Protein AF-A0A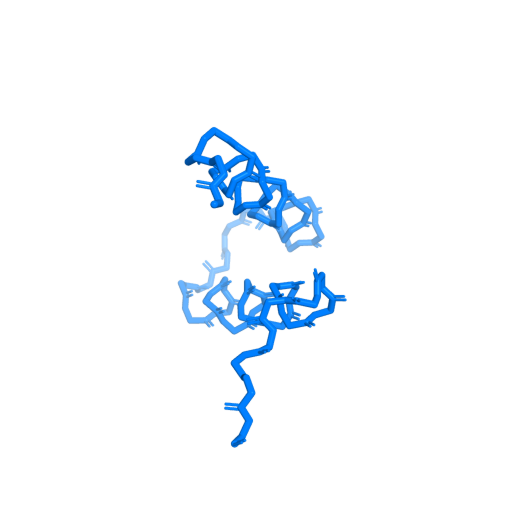661L0Y1-F1 (afdb_monomer)

Radius of gyration: 11.4 Å; Cα contacts (8 Å, |Δi|>4): 17; chains: 1; bounding box: 16×30×32 Å

pLDDT: mean 84.27, std 14.59, range [37.22, 93.5]

Solvent-accessible surface area (backbone atoms only — not comparable to full-atom values): 2873 Å² total; per-residue (Å²): 133,60,66,67,64,53,50,51,50,55,52,49,34,49,49,52,42,46,69,72,69,48,89,91,68,60,68,69,60,53,50,54,46,36,54,50,45,40,38,74,71,70,64,56,74,80,129

Secondary structure (DSSP, 8-state):
--HHHHHHHHHHHHHHHHHHH-TT--HHHHHHHHHHHHIIIII----

Structure (mmCIF, N/CA/C/O backbone):
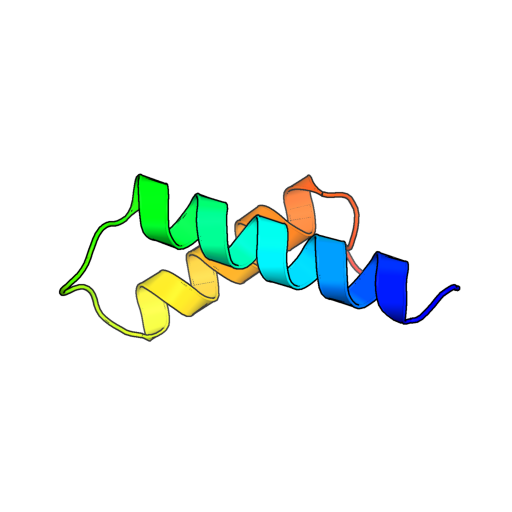data_AF-A0A661L0Y1-F1
#
_entry.id   AF-A0A661L0Y1-F1
#
loop_
_atom_site.group_PDB
_atom_site.id
_atom_site.type_symbol
_atom_site.label_atom_id
_atom_site.label_alt_id
_atom_site.label_comp_id
_atom_site.label_asym_id
_atom_site.label_entity_id
_atom_site.label_seq_id
_atom_site.pdbx_PDB_ins_code
_atom_site.Cartn_x
_atom_site.Cartn_y
_atom_site.Cartn_z
_atom_site.occupancy
_atom_site.B_iso_or_equiv
_atom_site.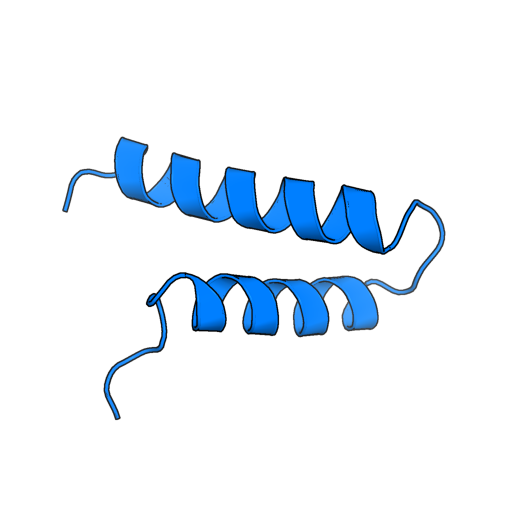auth_seq_id
_atom_site.auth_comp_id
_atom_site.auth_asym_id
_atom_site.auth_atom_id
_atom_site.pdbx_PDB_model_num
ATOM 1 N N . MET A 1 1 ? 7.002 -15.329 11.136 1.00 61.56 1 MET A N 1
ATOM 2 C CA . MET A 1 1 ? 6.484 -14.399 10.110 1.00 61.56 1 MET A CA 1
ATOM 3 C C . MET A 1 1 ? 7.269 -14.663 8.836 1.00 61.56 1 MET A C 1
ATOM 5 O O . MET A 1 1 ? 8.489 -14.620 8.902 1.00 61.56 1 MET A O 1
ATOM 9 N N . ASP A 1 2 ? 6.619 -15.014 7.728 1.00 87.31 2 ASP A N 1
ATOM 10 C CA . ASP A 1 2 ? 7.323 -15.255 6.460 1.00 87.31 2 ASP A CA 1
ATOM 11 C C . ASP A 1 2 ? 7.638 -13.909 5.793 1.00 87.31 2 ASP A C 1
ATOM 13 O O . ASP A 1 2 ? 6.723 -13.107 5.581 1.00 87.31 2 ASP A O 1
ATOM 17 N N . ILE A 1 3 ? 8.913 -13.632 5.506 1.00 87.25 3 ILE A N 1
ATOM 18 C CA . ILE A 1 3 ? 9.347 -12.330 4.973 1.00 87.25 3 ILE A CA 1
ATOM 19 C C . ILE A 1 3 ? 8.696 -12.025 3.623 1.00 87.25 3 ILE A C 1
ATOM 21 O O . ILE A 1 3 ? 8.295 -10.891 3.383 1.00 87.25 3 ILE A O 1
ATOM 25 N N . ASN A 1 4 ? 8.469 -13.048 2.794 1.00 91.06 4 ASN A N 1
ATOM 26 C CA . ASN A 1 4 ? 7.800 -12.889 1.506 1.00 91.06 4 ASN A CA 1
ATOM 27 C C .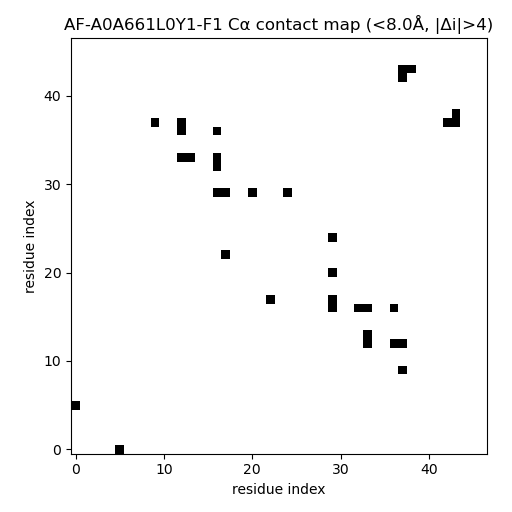 ASN A 1 4 ? 6.363 -12.406 1.692 1.00 91.06 4 ASN A C 1
ATOM 29 O O . ASN A 1 4 ? 5.915 -11.496 1.003 1.00 91.06 4 ASN A O 1
ATOM 33 N N . LYS A 1 5 ? 5.655 -12.967 2.679 1.00 88.44 5 LYS A N 1
ATOM 34 C CA . LYS A 1 5 ? 4.280 -12.572 2.996 1.00 88.44 5 LYS A CA 1
ATOM 35 C C . LYS A 1 5 ? 4.211 -11.135 3.510 1.00 88.44 5 LYS A C 1
ATOM 37 O O . LYS A 1 5 ? 3.262 -10.429 3.184 1.00 88.44 5 LYS A O 1
ATOM 42 N N . LEU A 1 6 ? 5.200 -10.700 4.293 1.00 87.56 6 LEU A N 1
ATOM 43 C CA . LEU A 1 6 ? 5.303 -9.311 4.743 1.00 87.56 6 LEU A CA 1
ATOM 44 C C . LEU A 1 6 ? 5.575 -8.363 3.565 1.00 87.56 6 LEU A C 1
ATOM 46 O O . LEU A 1 6 ? 4.845 -7.392 3.387 1.00 87.56 6 LEU A O 1
ATOM 50 N N . SER A 1 7 ? 6.559 -8.676 2.719 1.00 90.75 7 SER A N 1
ATOM 51 C CA . SER A 1 7 ? 6.881 -7.877 1.534 1.00 90.75 7 SER A CA 1
ATOM 52 C C . SER A 1 7 ? 5.702 -7.775 0.567 1.00 90.75 7 SER A C 1
ATOM 54 O O . SER A 1 7 ? 5.402 -6.683 0.097 1.00 90.75 7 SER A O 1
ATOM 56 N N . SER A 1 8 ? 4.977 -8.870 0.316 1.00 91.56 8 SER A N 1
ATOM 57 C CA . SER A 1 8 ? 3.786 -8.846 -0.542 1.00 91.56 8 SER A CA 1
ATOM 58 C C . SER A 1 8 ? 2.694 -7.915 -0.015 1.00 91.56 8 SER A C 1
ATOM 60 O O . SER A 1 8 ? 2.052 -7.242 -0.815 1.00 91.56 8 SER A O 1
ATOM 62 N N . LYS A 1 9 ? 2.499 -7.835 1.310 1.00 90.56 9 LYS A N 1
ATOM 63 C CA . LYS A 1 9 ? 1.542 -6.891 1.912 1.00 90.56 9 LYS A CA 1
ATOM 64 C C . LYS A 1 9 ? 1.969 -5.439 1.709 1.00 90.56 9 LYS A C 1
ATOM 66 O O . LYS A 1 9 ? 1.159 -4.630 1.275 1.00 90.56 9 LYS A O 1
ATOM 71 N N . ILE A 1 10 ? 3.241 -5.127 1.966 1.00 90.81 10 ILE A N 1
ATOM 72 C CA . ILE A 1 10 ? 3.778 -3.766 1.799 1.00 90.81 10 ILE A CA 1
ATOM 73 C C . ILE A 1 10 ? 3.667 -3.319 0.337 1.00 90.81 10 ILE A C 1
ATOM 75 O O . ILE A 1 10 ? 3.195 -2.221 0.057 1.00 90.81 10 ILE A O 1
ATOM 79 N N . ILE A 1 11 ? 4.049 -4.190 -0.602 1.00 93.25 11 ILE A N 1
ATOM 80 C CA . ILE A 1 11 ? 3.950 -3.910 -2.040 1.00 93.25 11 ILE A CA 1
ATOM 81 C C . ILE A 1 11 ? 2.484 -3.727 -2.452 1.00 93.25 11 ILE A C 1
ATOM 83 O O . ILE A 1 11 ? 2.174 -2.799 -3.193 1.00 93.25 11 ILE A O 1
ATOM 87 N N . GLY A 1 12 ? 1.576 -4.572 -1.954 1.00 93.06 12 GLY A N 1
ATOM 88 C CA . GLY A 1 12 ? 0.140 -4.440 -2.201 1.00 93.06 12 GLY A CA 1
ATOM 89 C C . GLY A 1 12 ? -0.414 -3.094 -1.731 1.00 93.06 12 GLY A C 1
ATOM 90 O O . GLY A 1 12 ? -1.072 -2.411 -2.509 1.00 93.06 12 GLY A O 1
ATOM 91 N N . ALA A 1 13 ? -0.083 -2.677 -0.505 1.00 92.75 13 ALA A N 1
ATOM 92 C CA . ALA A 1 13 ? -0.480 -1.380 0.040 1.00 92.75 13 ALA A CA 1
ATOM 93 C C . ALA A 1 13 ? 0.032 -0.209 -0.818 1.00 92.75 13 ALA A C 1
ATOM 95 O O . ALA A 1 13 ? -0.735 0.677 -1.186 1.00 92.75 13 ALA A O 1
AT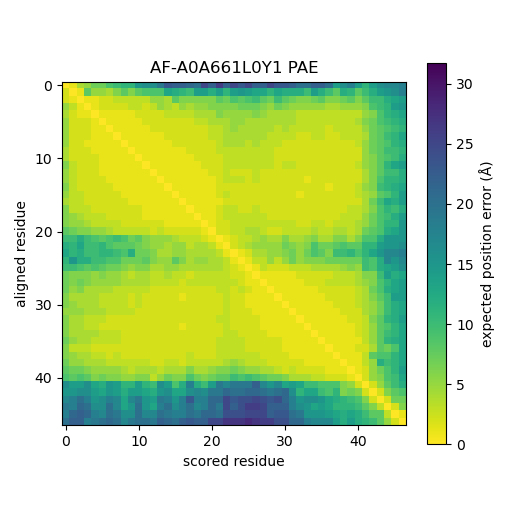OM 96 N N . ALA A 1 14 ? 1.305 -0.236 -1.222 1.00 92.38 14 ALA A N 1
ATOM 97 C CA . ALA A 1 14 ? 1.876 0.803 -2.080 1.00 92.38 14 ALA A CA 1
ATOM 98 C C . ALA A 1 14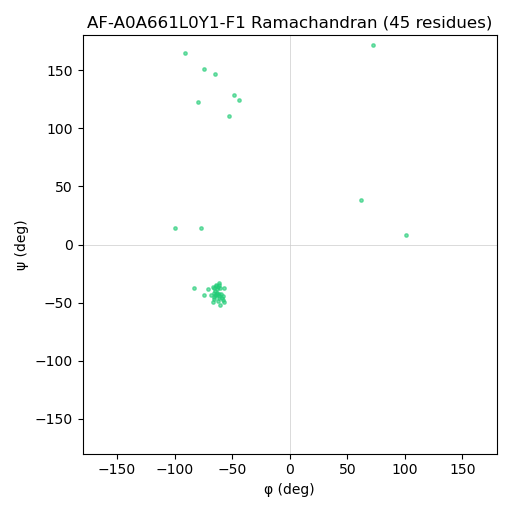 ? 1.196 0.879 -3.461 1.00 92.38 14 ALA A C 1
ATOM 100 O O . ALA A 1 14 ? 1.002 1.970 -3.998 1.00 92.38 14 ALA A O 1
ATOM 101 N N . ILE A 1 15 ? 0.804 -0.267 -4.028 1.00 93.38 15 ILE A N 1
ATOM 102 C CA . ILE A 1 15 ? 0.064 -0.326 -5.294 1.00 93.38 15 ILE A CA 1
ATOM 103 C C . ILE A 1 15 ? -1.327 0.298 -5.146 1.00 93.38 15 ILE A C 1
ATOM 105 O O . ILE A 1 15 ? -1.730 1.066 -6.018 1.00 93.38 15 ILE A O 1
ATOM 109 N N . GLU A 1 16 ? -2.058 -0.008 -4.075 1.00 93.31 16 GLU A N 1
ATOM 110 C CA . GLU A 1 16 ? -3.394 0.557 -3.847 1.00 93.31 16 GLU A CA 1
ATOM 111 C C . GLU A 1 16 ? -3.337 2.071 -3.624 1.00 93.31 16 GLU A C 1
ATOM 113 O O . GLU A 1 16 ? -4.085 2.809 -4.269 1.00 93.31 16 GLU A O 1
ATOM 118 N N . VAL A 1 17 ? -2.371 2.553 -2.833 1.00 93.06 17 VAL A N 1
ATOM 119 C CA . VAL A 1 17 ? -2.112 3.992 -2.672 1.00 93.06 17 VAL A CA 1
ATOM 120 C C . VAL A 1 17 ? -1.829 4.644 -4.022 1.00 93.06 17 VAL A C 1
ATOM 122 O O . VAL A 1 17 ? -2.471 5.631 -4.370 1.00 93.06 17 VAL A O 1
ATOM 125 N N . HIS A 1 18 ? -0.925 4.080 -4.828 1.00 91.88 18 HIS A N 1
ATOM 126 C CA . HIS A 1 18 ? -0.591 4.640 -6.138 1.00 91.88 18 HIS A CA 1
ATOM 127 C C . HIS A 1 18 ? -1.782 4.644 -7.110 1.00 91.88 18 HIS A C 1
ATOM 129 O O . HIS A 1 18 ? -1.963 5.612 -7.849 1.00 91.88 18 HIS A O 1
ATOM 135 N N . LYS A 1 19 ? -2.622 3.600 -7.094 1.00 92.00 19 LYS A N 1
ATOM 136 C CA . LYS A 1 19 ? -3.853 3.539 -7.898 1.00 92.00 19 LYS A CA 1
ATOM 137 C C . LYS A 1 19 ? -4.870 4.602 -7.485 1.00 92.00 19 LYS A C 1
ATOM 139 O O . LYS A 1 19 ? -5.526 5.161 -8.357 1.00 92.00 19 LYS A O 1
ATOM 144 N N .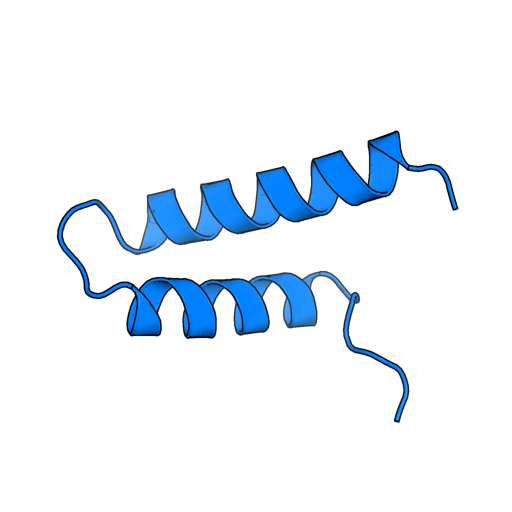 ALA A 1 20 ? -5.018 4.851 -6.184 1.00 91.19 20 ALA A N 1
ATOM 145 C CA . ALA A 1 20 ? -5.971 5.824 -5.661 1.00 91.19 20 ALA A CA 1
ATOM 146 C C . ALA A 1 20 ? -5.512 7.272 -5.890 1.00 91.19 20 ALA A C 1
ATOM 148 O O . ALA A 1 20 ? -6.313 8.118 -6.282 1.00 91.19 20 ALA A O 1
ATOM 149 N N . LEU A 1 21 ? -4.229 7.556 -5.650 1.00 89.81 21 LEU A N 1
ATOM 150 C CA . LEU A 1 21 ? -3.665 8.907 -5.703 1.00 89.81 21 LEU A CA 1
ATOM 151 C C . LEU A 1 21 ? -3.284 9.345 -7.122 1.00 89.81 21 LEU A C 1
ATOM 153 O O . LEU A 1 21 ? -3.451 10.510 -7.478 1.00 89.81 21 LEU A O 1
ATOM 157 N N . GLY A 1 22 ? -2.760 8.425 -7.932 1.00 84.31 22 GLY A N 1
ATOM 158 C CA . GLY A 1 22 ? -2.172 8.744 -9.228 1.00 84.31 22 GLY A CA 1
ATOM 159 C C . GLY A 1 22 ? -0.815 9.470 -9.135 1.00 84.31 22 GLY A C 1
ATOM 160 O O . GLY A 1 22 ? -0.339 9.836 -8.053 1.00 84.31 22 GLY A O 1
ATOM 161 N N . PRO A 1 23 ? -0.123 9.648 -10.272 1.00 84.06 23 PRO A N 1
ATOM 162 C CA . PRO A 1 23 ? 1.194 10.281 -10.315 1.00 84.06 23 PRO A CA 1
ATOM 163 C C . PRO A 1 23 ? 1.117 11.807 -10.126 1.00 84.06 23 PRO A C 1
ATOM 165 O O . PRO A 1 23 ? 0.156 12.444 -10.549 1.00 84.06 23 PRO A O 1
ATOM 168 N N . GLY A 1 24 ? 2.173 12.407 -9.563 1.00 84.94 24 GLY A N 1
ATOM 169 C CA . GLY A 1 24 ? 2.337 13.870 -9.496 1.00 84.94 24 GLY A CA 1
ATOM 170 C C . GLY A 1 24 ? 1.995 14.531 -8.155 1.00 84.94 24 GLY A C 1
ATOM 171 O O . GLY A 1 24 ? 1.984 15.757 -8.077 1.00 84.94 24 GLY A O 1
ATOM 172 N N . LEU A 1 25 ? 1.738 13.746 -7.107 1.00 85.81 25 LEU A N 1
ATOM 173 C CA . LEU A 1 25 ? 1.543 14.250 -5.745 1.00 85.81 25 LEU A CA 1
ATOM 174 C C . LEU A 1 25 ? 2.850 14.296 -4.945 1.00 85.81 25 LEU A C 1
ATOM 176 O O . LEU A 1 25 ? 3.857 13.698 -5.324 1.00 85.81 25 LEU A O 1
A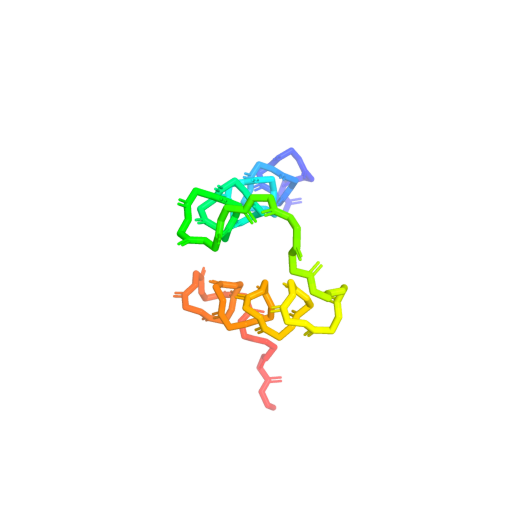TOM 180 N N . LEU A 1 26 ? 2.810 15.031 -3.832 1.00 91.38 26 LEU A N 1
ATOM 181 C CA . LEU A 1 26 ? 3.923 15.144 -2.893 1.00 91.38 26 LEU A CA 1
ATOM 182 C C . LEU A 1 26 ? 4.216 13.799 -2.223 1.00 91.38 26 LEU A C 1
ATOM 184 O O . LEU A 1 26 ? 3.302 13.037 -1.906 1.00 91.38 26 LEU A O 1
ATOM 188 N N . GLU A 1 27 ? 5.491 13.558 -1.934 1.00 88.56 27 GLU A N 1
ATOM 189 C CA . GLU A 1 27 ? 5.950 12.370 -1.207 1.00 88.56 27 GLU A CA 1
ATOM 190 C C . GLU A 1 27 ? 5.271 12.232 0.165 1.00 88.56 27 GLU A C 1
ATOM 192 O O . GLU A 1 27 ? 4.856 11.139 0.531 1.00 88.56 27 GLU A O 1
ATOM 197 N N . SER A 1 28 ? 5.031 13.344 0.869 1.00 92.69 28 SER A N 1
ATOM 198 C CA . SER A 1 28 ? 4.319 13.349 2.155 1.00 92.69 28 SER A CA 1
ATOM 199 C C . SER A 1 28 ? 2.879 12.838 2.062 1.00 92.69 28 SER A C 1
ATOM 201 O O . SER A 1 28 ? 2.390 12.204 2.991 1.00 92.69 28 SER A O 1
ATOM 203 N N . ALA A 1 29 ? 2.193 13.073 0.939 1.00 90.94 29 ALA A N 1
ATOM 204 C CA . ALA A 1 29 ? 0.855 12.528 0.723 1.00 90.94 29 ALA A CA 1
ATOM 205 C C . ALA A 1 29 ? 0.909 11.012 0.489 1.00 90.94 29 ALA A C 1
ATOM 207 O O . ALA A 1 29 ? 0.061 10.278 0.987 1.00 90.94 29 ALA A O 1
ATOM 208 N N . TYR A 1 30 ? 1.927 10.538 -0.236 1.00 92.19 30 TYR A N 1
ATOM 209 C CA . TYR A 1 30 ? 2.164 9.108 -0.424 1.00 92.19 30 TYR A CA 1
ATOM 210 C C . TYR A 1 30 ? 2.494 8.403 0.895 1.00 92.19 30 TYR A C 1
ATOM 212 O O . TYR A 1 30 ? 1.951 7.330 1.145 1.00 92.19 30 TYR A O 1
ATOM 220 N N . GLU A 1 31 ? 3.343 9.003 1.734 1.00 91.31 31 GLU A N 1
ATOM 221 C CA . GLU A 1 31 ? 3.714 8.468 3.048 1.00 91.31 31 GLU A CA 1
ATOM 222 C C . GLU A 1 31 ? 2.493 8.324 3.963 1.00 91.31 31 GLU A C 1
ATOM 224 O O . GLU A 1 31 ? 2.218 7.227 4.446 1.00 91.31 31 GLU A O 1
ATOM 229 N N . GLU A 1 32 ? 1.706 9.389 4.128 1.00 93.50 32 GLU A N 1
ATOM 230 C CA . GLU A 1 32 ? 0.512 9.368 4.981 1.00 93.50 32 GLU A CA 1
ATOM 231 C C . GLU A 1 32 ? -0.524 8.345 4.496 1.00 93.50 32 GLU A C 1
ATOM 233 O O . GLU A 1 32 ? -1.061 7.564 5.286 1.00 93.50 32 GLU A O 1
ATOM 238 N N . CYS A 1 33 ? -0.779 8.289 3.184 1.00 92.88 33 CYS A N 1
ATOM 239 C CA . CYS A 1 33 ? -1.703 7.313 2.614 1.00 92.88 33 CYS A CA 1
ATOM 240 C C . CYS A 1 33 ? -1.191 5.875 2.752 1.00 92.88 33 CYS A C 1
ATOM 242 O O . CYS A 1 33 ? -1.987 4.973 3.006 1.00 92.88 33 CYS A O 1
ATOM 244 N N . LEU A 1 34 ? 0.119 5.645 2.631 1.00 92.06 34 LEU A N 1
ATOM 245 C CA . LEU A 1 34 ? 0.720 4.328 2.838 1.00 92.06 34 LEU A CA 1
ATOM 246 C C . LEU A 1 34 ? 0.647 3.892 4.300 1.00 92.06 34 LEU A C 1
ATOM 248 O O . LEU A 1 34 ? 0.279 2.750 4.568 1.00 92.06 34 LEU A O 1
ATOM 252 N N . CYS A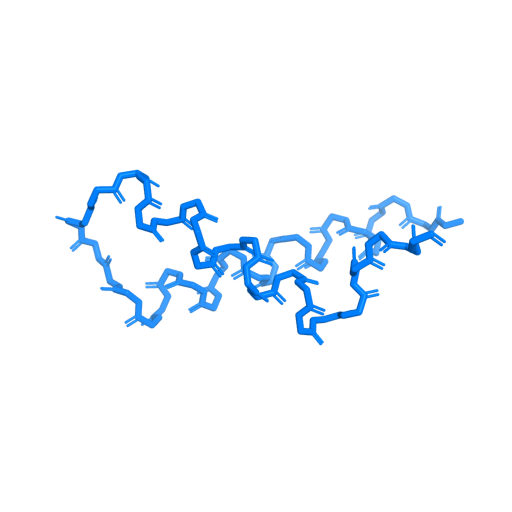 1 35 ? 0.935 4.787 5.244 1.00 91.12 35 CYS A N 1
ATOM 253 C CA . CYS A 1 35 ? 0.762 4.533 6.672 1.00 91.12 35 CYS A CA 1
ATOM 254 C C . CYS A 1 35 ? -0.694 4.179 6.999 1.00 91.12 35 CYS A C 1
ATOM 256 O O . CYS A 1 35 ? -0.953 3.199 7.703 1.00 91.12 35 CYS A O 1
ATOM 258 N N . TYR A 1 36 ? -1.647 4.921 6.433 1.00 91.44 36 TYR A N 1
ATOM 259 C CA . TYR A 1 36 ? -3.071 4.642 6.589 1.00 91.44 36 TYR A CA 1
ATOM 260 C C . TYR A 1 36 ? -3.462 3.274 6.004 1.00 91.44 36 TYR A C 1
ATOM 262 O O . TYR A 1 36 ? -4.072 2.464 6.703 1.00 91.44 36 TYR A O 1
ATOM 270 N N . GLU A 1 37 ? -3.049 2.961 4.776 1.00 90.50 37 GLU A N 1
ATOM 271 C CA . GLU A 1 37 ? -3.334 1.681 4.113 1.00 90.50 37 GLU A CA 1
ATOM 272 C C . GLU A 1 37 ? -2.733 0.487 4.878 1.00 90.50 37 GLU A C 1
ATOM 274 O O . GLU A 1 37 ? -3.398 -0.523 5.115 1.00 90.50 37 GLU A O 1
ATOM 279 N N . LEU A 1 38 ? -1.492 0.612 5.357 1.00 89.94 38 LEU A N 1
ATOM 280 C CA . LEU A 1 38 ? -0.849 -0.406 6.192 1.00 89.94 38 LEU A CA 1
ATOM 281 C C . LEU A 1 38 ? -1.574 -0.595 7.536 1.00 89.94 38 LEU A C 1
ATOM 283 O O . LEU A 1 38 ? -1.674 -1.726 8.024 1.00 89.94 38 LEU A O 1
ATOM 287 N N . SER A 1 39 ? -2.117 0.482 8.115 1.00 87.19 39 SER A N 1
ATOM 288 C CA . SER A 1 39 ? -2.914 0.413 9.345 1.00 87.19 39 SER A CA 1
ATOM 289 C C . SER A 1 39 ? -4.229 -0.349 9.133 1.00 87.19 39 SER A C 1
ATOM 291 O O . SER A 1 39 ? -4.571 -1.213 9.942 1.00 87.19 39 SER A O 1
ATOM 293 N N . LEU A 1 40 ? -4.913 -0.126 8.001 1.00 85.56 40 LEU A N 1
ATOM 294 C CA . LEU A 1 40 ? -6.137 -0.843 7.625 1.00 85.56 40 LEU A CA 1
ATOM 295 C C . LEU A 1 40 ? -5.887 -2.337 7.394 1.00 85.56 40 LEU A C 1
ATOM 297 O O . LEU A 1 40 ? -6.715 -3.172 7.755 1.00 85.56 40 LEU A O 1
ATOM 301 N N . GLN A 1 41 ? -4.723 -2.695 6.849 1.00 79.31 41 GLN A N 1
ATOM 302 C CA . GLN A 1 41 ? -4.328 -4.090 6.628 1.00 79.31 41 GLN A CA 1
ATOM 303 C C . GLN A 1 41 ? -3.858 -4.819 7.906 1.00 79.31 41 GLN A C 1
ATOM 305 O O . GLN A 1 41 ? -3.312 -5.930 7.824 1.00 79.31 41 GLN A O 1
ATOM 310 N N . CYS A 1 42 ? -4.119 -4.239 9.086 1.00 65.06 42 CYS A N 1
ATOM 311 C CA . CYS A 1 42 ? -3.815 -4.806 10.399 1.00 65.06 42 CYS A CA 1
ATOM 312 C C . CYS A 1 42 ? -2.300 -5.023 10.607 1.00 65.06 42 CYS A C 1
ATOM 314 O O . CYS A 1 42 ? -1.868 -6.035 11.159 1.00 65.06 42 CYS A O 1
ATOM 316 N N . LEU A 1 43 ? -1.474 -4.090 10.106 1.00 60.75 43 LEU A N 1
ATOM 317 C CA . LEU A 1 43 ? -0.087 -3.887 10.558 1.00 60.75 43 LEU A CA 1
ATOM 318 C C . LEU A 1 43 ? 0.029 -2.717 11.544 1.00 60.75 43 LEU A C 1
ATOM 320 O O . LEU A 1 43 ? 1.135 -2.251 11.817 1.00 60.75 43 LEU A O 1
ATOM 324 N N . SER A 1 44 ? -1.095 -2.245 12.089 1.00 46.47 44 SER A N 1
ATOM 325 C CA . SER A 1 44 ? -1.099 -1.355 13.244 1.00 46.47 44 SER A CA 1
ATOM 326 C C . SER A 1 44 ? -0.266 -2.004 14.346 1.00 46.47 44 SER A C 1
ATOM 328 O O . SER A 1 44 ? -0.654 -3.046 14.875 1.00 46.47 44 SER A O 1
ATOM 330 N N . GLN A 1 45 ? 0.897 -1.413 14.626 1.00 46.09 45 GLN A N 1
ATOM 331 C CA . GLN A 1 45 ? 1.675 -1.695 15.825 1.00 46.09 45 GLN A CA 1
ATOM 332 C C . GLN A 1 45 ? 0.695 -1.742 17.001 1.00 46.09 45 GLN A C 1
ATOM 334 O O . GLN A 1 45 ? -0.099 -0.814 17.176 1.00 46.09 45 GLN A O 1
ATOM 339 N N . GLU A 1 46 ? 0.707 -2.854 17.735 1.00 42.50 46 GLU A N 1
ATOM 340 C CA . GLU A 1 46 ? 0.109 -2.922 19.064 1.00 42.50 46 GLU A CA 1
ATOM 341 C C . GLU A 1 46 ? 0.608 -1.715 19.869 1.00 42.50 46 GLU A C 1
ATOM 343 O O . GLU A 1 46 ? 1.810 -1.433 19.891 1.00 42.50 46 GLU A O 1
ATOM 348 N N . THR A 1 47 ? -0.330 -0.978 20.463 1.00 37.22 47 THR A N 1
ATOM 349 C CA . THR A 1 47 ? -0.052 -0.038 21.553 1.00 37.22 47 THR A CA 1
ATOM 350 C C . THR A 1 47 ? 0.560 -0.775 22.738 1.00 37.22 47 THR A C 1
ATOM 352 O O . THR A 1 47 ? 0.081 -1.895 23.030 1.00 37.22 47 THR A O 1
#

Mean predicted aligned error: 5.79 Å

Sequence (47 aa):
MDINKLSSKIIGAAIEVHKALGPGLLESAYEECLCYELSLQCLSQET

Foldseek 3Di:
DDVVVVVVQLVVLLVVLCVVPPPDDDPVSSVVSSVVSCVVVVPPPDD